Protein AF-A0A813I3Q4-F1 (afdb_monomer_lite)

InterPro domains:
  IPR005821 Ion transport domain [PF00520] (4-133)

Sequence (162 aa):
LRAGRLLRILRTARMARLVRLMPELMILVKGMFVACRSVFFTLVLLGIIIYIFAIAFMEISKESEMREKYFAGMGKSMFTLLVYGILPDQEMFISDLAGDSWMLTVLVLVFILLGSLTVMNMLLGVLVEAVKTVSVVEREQLDVNFAKKTLLDLIQNHNLDA

Organism: Polarella glacialis (NCBI:txid89957)

Foldseek 3Di:
DVVVVVVVVVVVVVVVVVCVVDVVSVVVVVVLVVLVVVLVVVVVVVLVVLQVVLVVCCVVCVPPPVCVVQNVDRVSSSVCCVCVVVPVVCNVVLVVVVVPDPVVSVVVSVVCSCVVSVVVVVVVVVVVVVVVVVVVVVVVVVVVVVVVVVVVVVVVVVVVVD

Structure (mmCIF, N/CA/C/O backbone):
data_AF-A0A813I3Q4-F1
#
_entry.id   AF-A0A813I3Q4-F1
#
loop_
_atom_site.group_PDB
_atom_site.id
_atom_site.type_symbol
_atom_site.label_atom_id
_atom_site.label_alt_id
_atom_site.label_comp_id
_atom_site.label_asym_id
_atom_site.label_entity_id
_atom_site.label_seq_id
_atom_site.pdbx_PDB_ins_code
_atom_site.Cartn_x
_atom_site.Cartn_y
_atom_site.Cartn_z
_atom_site.occupancy
_atom_site.B_iso_or_equiv
_atom_site.auth_seq_id
_atom_site.auth_comp_id
_atom_site.auth_asym_id
_atom_site.auth_atom_id
_atom_site.pdbx_PDB_model_num
ATOM 1 N N . LEU A 1 1 ? 28.043 -25.562 7.478 1.00 60.38 1 LEU A N 1
ATOM 2 C CA . LEU A 1 1 ? 26.977 -24.795 6.773 1.00 60.38 1 LEU A CA 1
ATOM 3 C C . LEU A 1 1 ? 25.529 -25.221 7.103 1.00 60.38 1 LEU A C 1
ATOM 5 O O . LEU A 1 1 ? 24.659 -24.361 7.077 1.00 60.38 1 LEU A O 1
ATOM 9 N N . ARG A 1 2 ? 25.226 -26.480 7.479 1.00 57.06 2 ARG A N 1
ATOM 10 C CA . ARG A 1 2 ? 23.847 -26.915 7.833 1.00 57.06 2 ARG A CA 1
ATOM 11 C C . ARG A 1 2 ? 23.374 -26.501 9.245 1.00 57.06 2 ARG A C 1
ATOM 13 O O . ARG A 1 2 ? 22.215 -26.135 9.414 1.00 57.06 2 ARG A O 1
ATOM 20 N N . ALA A 1 3 ? 24.276 -26.452 10.230 1.00 60.34 3 ALA A N 1
ATOM 21 C CA . ALA A 1 3 ? 23.953 -26.076 11.617 1.00 60.34 3 ALA A CA 1
ATOM 22 C C . ALA A 1 3 ? 23.506 -24.605 11.791 1.00 60.34 3 ALA A C 1
ATOM 24 O O . ALA A 1 3 ? 22.637 -24.314 12.608 1.00 60.34 3 ALA A O 1
ATOM 25 N N . GLY A 1 4 ? 24.024 -23.678 10.972 1.00 68.06 4 GLY A N 1
ATOM 26 C CA . GLY A 1 4 ? 23.641 -22.259 11.022 1.00 68.06 4 GLY A CA 1
ATOM 27 C C . GLY A 1 4 ? 22.197 -21.982 10.574 1.00 68.06 4 GLY A C 1
ATOM 28 O O . GLY A 1 4 ? 21.540 -21.103 11.131 1.00 68.06 4 GLY A O 1
ATOM 29 N N . ARG A 1 5 ? 21.657 -22.766 9.622 1.00 68.19 5 ARG A N 1
ATOM 30 C CA . ARG A 1 5 ? 20.227 -22.705 9.246 1.00 68.19 5 ARG A CA 1
ATOM 31 C C . ARG A 1 5 ? 19.333 -23.224 10.366 1.00 68.19 5 ARG A C 1
ATOM 33 O O . ARG A 1 5 ? 18.326 -22.593 10.667 1.00 68.19 5 ARG A O 1
ATOM 40 N N . LEU A 1 6 ? 19.721 -24.328 11.006 1.00 67.25 6 LEU A N 1
ATOM 41 C CA . LEU A 1 6 ? 18.965 -24.916 12.114 1.00 67.25 6 LEU A CA 1
ATOM 42 C C . LEU A 1 6 ? 18.906 -23.975 13.324 1.00 67.25 6 LEU A C 1
ATOM 44 O O . LEU A 1 6 ? 17.835 -23.801 13.892 1.00 67.25 6 LEU A O 1
ATOM 48 N N . LEU A 1 7 ? 20.003 -23.287 13.659 1.00 69.69 7 LEU A N 1
ATOM 49 C CA . LEU A 1 7 ? 20.022 -22.265 14.715 1.00 69.69 7 LEU A CA 1
ATOM 50 C C . LEU A 1 7 ? 19.131 -21.054 14.395 1.00 69.69 7 LEU A C 1
ATOM 52 O O . LEU A 1 7 ? 18.436 -20.566 15.287 1.00 69.69 7 LEU A O 1
ATOM 56 N N . ARG A 1 8 ? 19.094 -20.592 13.133 1.00 69.88 8 ARG A N 1
ATOM 57 C CA . ARG A 1 8 ? 18.150 -19.545 12.697 1.00 69.88 8 ARG A CA 1
ATOM 58 C C . ARG A 1 8 ? 16.701 -19.998 12.882 1.00 69.88 8 ARG A C 1
ATOM 60 O O . ARG A 1 8 ? 15.938 -19.282 13.516 1.00 69.88 8 ARG A O 1
ATOM 67 N N . ILE A 1 9 ? 16.352 -21.203 12.423 1.00 72.12 9 ILE A N 1
ATOM 68 C CA . ILE A 1 9 ? 15.000 -21.774 12.564 1.00 72.12 9 ILE A CA 1
ATOM 69 C C . ILE A 1 9 ? 14.620 -21.938 14.040 1.00 72.12 9 ILE A C 1
ATOM 71 O O . ILE A 1 9 ? 13.513 -21.578 14.433 1.00 72.12 9 ILE A O 1
ATOM 75 N N . LEU A 1 10 ? 15.542 -22.417 14.880 1.00 70.19 10 LEU A N 1
ATOM 76 C CA . LEU A 1 10 ? 15.317 -22.570 16.318 1.00 70.19 10 LEU A CA 1
ATOM 77 C C . LEU A 1 10 ? 15.069 -21.215 17.003 1.00 70.19 10 LEU A C 1
ATOM 79 O O . LEU A 1 10 ? 14.236 -21.131 17.904 1.00 70.19 10 LEU A O 1
ATOM 83 N N . ARG A 1 11 ? 15.752 -20.146 16.565 1.00 70.75 11 ARG A N 1
ATOM 84 C CA . ARG A 1 11 ? 15.559 -18.775 17.067 1.00 70.75 11 ARG A CA 1
ATOM 85 C C . ARG A 1 11 ? 14.198 -18.212 16.657 1.00 70.75 11 ARG A C 1
ATOM 87 O O . ARG A 1 11 ? 13.488 -17.697 17.518 1.00 70.75 11 ARG A O 1
ATOM 94 N N . THR A 1 12 ? 13.797 -18.374 15.396 1.00 75.00 12 THR A N 1
ATOM 95 C CA . THR A 1 12 ? 12.465 -17.972 14.910 1.00 75.00 12 THR A CA 1
ATOM 96 C C . THR A 1 12 ? 11.358 -18.762 15.612 1.00 75.00 12 THR A C 1
ATOM 98 O O . THR A 1 12 ? 10.363 -18.190 16.046 1.00 75.00 12 THR A O 1
ATOM 101 N N . ALA A 1 13 ? 11.559 -20.065 15.828 1.00 69.38 13 ALA A N 1
ATOM 102 C CA . ALA A 1 13 ? 10.633 -20.920 16.566 1.00 69.38 13 ALA A CA 1
ATOM 103 C C . ALA A 1 13 ? 10.555 -20.568 18.062 1.00 69.38 13 ALA A C 1
ATOM 105 O O . ALA A 1 13 ? 9.494 -20.706 18.669 1.00 69.38 13 ALA A O 1
ATOM 106 N N . ARG A 1 14 ? 11.656 -20.108 18.674 1.00 74.50 14 ARG A N 1
ATOM 107 C CA . ARG A 1 14 ? 11.670 -19.629 20.065 1.00 74.50 14 ARG A CA 1
ATOM 108 C C . ARG A 1 14 ? 10.920 -18.302 20.200 1.00 74.50 14 ARG A C 1
ATOM 110 O O . ARG A 1 14 ? 10.113 -18.178 21.113 1.00 74.50 14 ARG A O 1
ATOM 117 N N . MET A 1 15 ? 11.116 -17.368 19.269 1.00 72.75 15 MET A N 1
ATOM 118 C CA . MET A 1 15 ? 10.336 -16.124 19.206 1.00 72.75 15 MET A CA 1
ATOM 119 C C . MET A 1 15 ? 8.841 -16.407 19.014 1.00 72.75 15 MET A C 1
ATOM 121 O O . MET A 1 15 ? 8.018 -15.886 19.758 1.00 72.75 15 MET A O 1
ATOM 125 N N . ALA A 1 16 ? 8.487 -17.328 18.113 1.00 66.62 16 ALA A N 1
ATOM 126 C CA . ALA A 1 16 ? 7.102 -17.759 17.922 1.00 66.62 16 ALA A CA 1
ATOM 127 C C . ALA A 1 16 ? 6.498 -18.438 19.167 1.00 66.62 16 ALA A C 1
ATOM 129 O O . ALA A 1 16 ? 5.296 -18.330 19.401 1.00 66.62 16 ALA A O 1
ATOM 130 N N . ARG A 1 17 ? 7.305 -19.137 19.979 1.00 69.06 17 ARG A N 1
ATOM 131 C CA . ARG A 1 17 ? 6.863 -19.674 21.276 1.00 69.06 17 ARG A CA 1
ATOM 132 C C . ARG A 1 17 ? 6.676 -18.580 22.326 1.00 69.06 17 ARG A C 1
ATOM 134 O O . ARG A 1 17 ? 5.685 -18.643 23.041 1.00 69.06 17 ARG A O 1
ATOM 141 N N . LEU A 1 18 ? 7.558 -17.579 22.390 1.00 67.88 18 LEU A N 1
ATOM 142 C CA . LEU A 1 18 ? 7.407 -16.431 23.297 1.00 67.88 18 LEU A CA 1
ATOM 143 C C . LEU A 1 18 ? 6.090 -15.680 23.047 1.00 67.88 18 LEU A C 1
ATOM 145 O O . LEU A 1 18 ? 5.378 -15.369 23.994 1.00 67.88 18 LEU A O 1
ATOM 149 N N . VAL A 1 19 ? 5.720 -15.493 21.776 1.00 66.81 19 VAL A N 1
ATOM 150 C CA . VAL A 1 19 ? 4.430 -14.902 21.373 1.00 66.81 19 VAL A CA 1
ATOM 151 C C . VAL A 1 19 ? 3.229 -15.702 21.901 1.00 66.81 19 VAL A C 1
ATOM 153 O O . VAL A 1 19 ? 2.192 -15.119 22.186 1.00 66.81 19 VAL A O 1
ATOM 156 N N . ARG A 1 20 ? 3.353 -17.028 22.072 1.00 64.56 20 ARG A N 1
ATOM 157 C CA . ARG A 1 20 ? 2.280 -17.884 22.620 1.00 64.56 20 ARG A CA 1
ATOM 158 C C . ARG A 1 20 ? 2.192 -17.864 24.146 1.00 64.56 20 ARG A C 1
ATOM 160 O O . ARG A 1 20 ? 1.136 -18.182 24.676 1.00 64.56 20 ARG A O 1
ATOM 167 N N . LEU A 1 21 ? 3.280 -17.533 24.844 1.00 68.88 21 LEU A N 1
ATOM 168 C CA . LEU A 1 21 ? 3.289 -17.399 26.307 1.00 68.88 21 LEU A CA 1
ATOM 169 C C . LEU A 1 21 ? 2.586 -16.116 26.777 1.00 68.88 21 LEU A C 1
ATOM 171 O O . LEU A 1 21 ? 2.193 -16.038 27.935 1.00 68.88 21 LEU A O 1
ATOM 175 N N . MET A 1 22 ? 2.393 -15.143 25.881 1.00 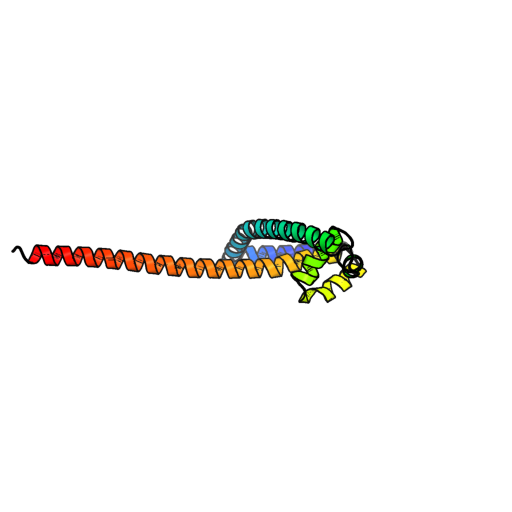72.25 22 MET A N 1
ATOM 176 C CA . MET A 1 22 ? 1.655 -13.911 26.151 1.00 72.25 22 MET A CA 1
ATOM 177 C C . MET A 1 22 ? 0.286 -13.958 25.453 1.00 72.25 22 MET A C 1
ATOM 179 O O . MET A 1 22 ? 0.217 -13.759 24.237 1.00 72.25 22 MET A O 1
ATOM 183 N N . PRO A 1 23 ? -0.818 -14.206 26.180 1.00 69.88 23 PRO A N 1
ATOM 184 C CA . PRO A 1 23 ? -2.152 -14.280 25.579 1.00 69.88 23 PRO A CA 1
ATOM 185 C C . PRO A 1 23 ? -2.548 -12.987 24.845 1.00 69.88 23 PRO A C 1
ATOM 187 O O . PRO A 1 23 ? -3.219 -13.059 23.818 1.00 69.88 23 PRO A O 1
ATOM 190 N N . GLU A 1 24 ? -2.058 -11.827 25.289 1.00 69.19 24 GLU A N 1
ATOM 191 C CA . GLU A 1 24 ? -2.265 -10.525 24.634 1.00 69.19 24 GLU A CA 1
ATOM 192 C C . GLU A 1 24 ? -1.699 -10.480 23.207 1.00 69.19 24 GLU A C 1
ATOM 194 O O . GLU A 1 24 ? -2.397 -10.090 22.269 1.00 69.19 24 GLU A O 1
ATOM 199 N N . LEU A 1 25 ? -0.468 -10.967 23.002 1.00 66.06 25 LEU A N 1
ATOM 200 C CA . LEU A 1 25 ? 0.131 -11.040 21.665 1.00 66.06 25 LEU A CA 1
ATOM 201 C C . LEU A 1 25 ? -0.628 -12.018 20.767 1.00 66.06 25 LEU A C 1
ATOM 203 O O . LEU A 1 25 ? -0.741 -11.803 19.563 1.00 66.06 25 LEU A O 1
ATOM 207 N N . MET A 1 26 ? -1.180 -13.086 21.339 1.00 66.94 26 MET A N 1
ATOM 208 C CA . MET A 1 26 ? -1.954 -14.072 20.592 1.00 66.94 26 MET A CA 1
ATOM 209 C C . MET A 1 26 ? -3.316 -13.523 20.136 1.00 66.94 26 MET A C 1
ATOM 211 O O . MET A 1 26 ? -3.758 -13.858 19.035 1.00 66.94 26 MET A O 1
ATOM 215 N N . ILE A 1 27 ? -3.957 -12.657 20.931 1.00 74.31 27 ILE A N 1
ATOM 216 C CA . ILE A 1 27 ? -5.160 -11.903 20.531 1.00 74.31 27 ILE A CA 1
ATOM 217 C C . ILE A 1 27 ? -4.819 -10.963 19.373 1.00 74.31 27 ILE A C 1
ATOM 219 O O . ILE A 1 27 ? -5.516 -10.959 18.359 1.00 74.31 27 ILE A O 1
ATOM 223 N N . LEU A 1 28 ? -3.702 -10.243 19.482 1.00 68.38 28 LEU A N 1
ATOM 224 C CA . LEU A 1 28 ? -3.246 -9.293 18.470 1.00 68.38 28 LEU A CA 1
ATOM 225 C C . LEU A 1 28 ? -2.910 -9.996 17.145 1.00 68.38 28 LEU A C 1
ATOM 227 O O . LEU A 1 28 ? -3.386 -9.590 16.090 1.00 68.38 28 LEU A O 1
ATOM 231 N N . VAL A 1 29 ? -2.194 -11.125 17.190 1.00 70.56 29 VAL A N 1
ATOM 232 C CA . VAL A 1 29 ? -1.883 -11.948 16.006 1.00 70.56 29 VAL A CA 1
ATOM 233 C C . VAL A 1 29 ? -3.145 -12.542 15.375 1.00 70.56 29 VAL A C 1
ATOM 235 O O . VAL A 1 29 ? -3.257 -12.565 14.150 1.00 70.56 29 VAL A O 1
ATOM 238 N N . LYS A 1 30 ? -4.119 -13.003 16.172 1.00 71.38 30 LYS A N 1
ATOM 239 C CA . LYS A 1 30 ? -5.418 -13.455 15.642 1.00 71.38 30 LYS A CA 1
ATOM 240 C C . LYS A 1 30 ? -6.176 -12.308 14.969 1.00 71.38 30 LYS A C 1
ATOM 242 O O . LYS A 1 30 ? -6.709 -12.511 13.880 1.00 71.38 30 LYS A O 1
ATOM 247 N N . GLY A 1 31 ? -6.163 -11.113 15.563 1.00 69.12 31 GLY A N 1
ATOM 248 C CA . GLY A 1 31 ? -6.713 -9.895 14.963 1.00 69.12 31 GLY A CA 1
ATOM 249 C C . GLY A 1 31 ? -6.036 -9.545 13.636 1.00 69.12 31 GLY A C 1
ATOM 250 O O . GLY A 1 31 ? -6.717 -9.321 12.637 1.00 69.12 31 GLY A O 1
ATOM 251 N N . MET A 1 32 ? -4.702 -9.617 13.577 1.00 70.81 32 MET A N 1
ATOM 252 C CA . MET A 1 32 ? -3.935 -9.420 12.342 1.00 70.81 32 MET A CA 1
ATOM 253 C C . MET A 1 32 ? -4.2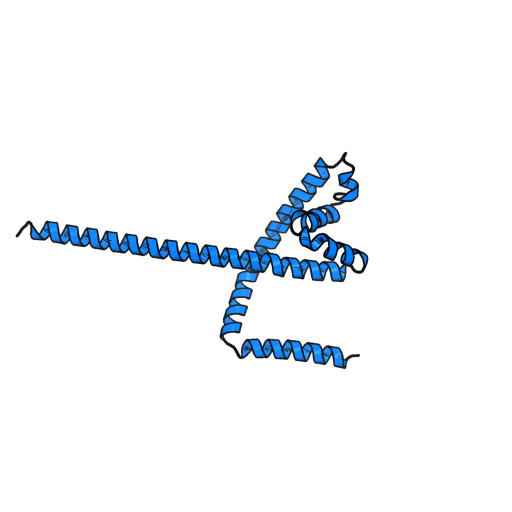85 -10.450 11.269 1.00 70.81 32 MET A C 1
ATOM 255 O O . MET A 1 32 ? -4.397 -10.092 10.102 1.00 70.81 32 MET A O 1
ATOM 259 N N . PHE A 1 33 ? -4.496 -11.718 11.635 1.00 70.81 33 PHE A N 1
ATOM 260 C CA . PHE A 1 33 ? -4.913 -12.753 10.684 1.00 70.81 33 PHE A CA 1
ATOM 261 C C . PHE A 1 33 ? -6.271 -12.445 10.048 1.00 70.81 33 PHE A C 1
ATOM 263 O O . PHE A 1 33 ? -6.436 -12.621 8.841 1.00 70.81 33 PHE A O 1
ATOM 270 N N . VAL A 1 34 ? -7.227 -11.945 10.835 1.00 72.19 34 VAL A N 1
ATOM 271 C CA . VAL A 1 34 ? -8.534 -11.505 10.327 1.00 72.19 34 VAL A CA 1
ATOM 272 C C . VAL A 1 34 ? -8.377 -10.275 9.427 1.00 72.19 34 VAL A C 1
ATOM 274 O O . VAL A 1 34 ? -8.936 -10.246 8.329 1.00 72.19 34 VAL A O 1
ATOM 277 N N . ALA A 1 35 ? -7.554 -9.303 9.827 1.00 70.50 35 ALA A N 1
ATOM 278 C CA . ALA A 1 35 ? -7.257 -8.117 9.024 1.00 70.50 35 ALA A CA 1
ATOM 279 C C . ALA A 1 35 ? -6.550 -8.456 7.699 1.00 70.50 35 ALA A C 1
ATOM 281 O O . ALA A 1 35 ? -6.822 -7.827 6.678 1.00 70.50 35 ALA A O 1
ATOM 282 N N . CYS A 1 36 ? -5.710 -9.496 7.681 1.00 74.31 36 CYS A N 1
ATOM 283 C CA . CYS A 1 36 ? -4.978 -9.958 6.500 1.00 74.31 36 CYS A CA 1
ATOM 284 C C . CYS A 1 36 ? -5.916 -10.287 5.328 1.00 74.31 36 CYS A C 1
ATOM 286 O O . CYS A 1 36 ? -5.594 -10.007 4.175 1.00 74.31 36 CYS A O 1
ATOM 288 N N . ARG A 1 37 ? -7.120 -10.811 5.616 1.00 76.75 37 ARG A N 1
ATOM 289 C CA . ARG A 1 37 ? -8.153 -11.047 4.597 1.00 76.75 37 ARG A CA 1
ATOM 290 C C . ARG A 1 37 ? -8.598 -9.742 3.939 1.00 76.75 37 ARG A C 1
ATOM 292 O O . ARG A 1 37 ? -8.711 -9.699 2.721 1.00 76.75 37 ARG A O 1
ATOM 299 N N . SER A 1 38 ? -8.841 -8.697 4.728 1.00 77.19 38 SER A N 1
ATOM 300 C CA . SER A 1 38 ? -9.213 -7.377 4.204 1.00 77.19 38 SER A CA 1
ATOM 301 C C . SER A 1 38 ? -8.085 -6.792 3.351 1.00 77.19 38 SER A C 1
ATOM 303 O O . SER A 1 38 ? -8.302 -6.431 2.197 1.00 77.19 38 SER A O 1
ATOM 305 N N . VAL A 1 39 ? -6.852 -6.823 3.870 1.00 78.19 39 VAL A N 1
ATOM 306 C CA . VAL A 1 39 ? -5.656 -6.347 3.156 1.00 78.19 39 VAL A CA 1
ATOM 307 C C . VAL A 1 39 ? -5.473 -7.071 1.823 1.00 78.19 39 VAL A C 1
ATOM 309 O O . VAL A 1 39 ? -5.169 -6.426 0.824 1.00 78.19 39 VAL A O 1
ATOM 312 N N . PHE A 1 40 ? -5.708 -8.385 1.772 1.00 81.31 40 PHE A N 1
ATOM 313 C CA . PHE A 1 40 ? -5.630 -9.151 0.531 1.00 81.31 40 PHE A CA 1
ATOM 314 C C . PHE A 1 40 ? -6.595 -8.625 -0.540 1.00 81.31 40 PHE A C 1
ATOM 316 O O . PHE A 1 40 ? -6.173 -8.385 -1.670 1.00 81.31 40 PHE A O 1
ATOM 323 N N . PHE A 1 41 ? -7.865 -8.385 -0.198 1.00 83.69 41 PHE A N 1
ATOM 324 C CA . PHE A 1 41 ? -8.827 -7.824 -1.154 1.00 83.69 41 PHE A CA 1
ATOM 325 C C . PHE A 1 41 ? -8.448 -6.406 -1.591 1.00 83.69 41 PHE A C 1
ATOM 327 O O . PHE A 1 41 ? -8.556 -6.092 -2.776 1.00 83.69 41 PHE A O 1
ATOM 334 N N . THR A 1 42 ? -7.936 -5.578 -0.678 1.00 83.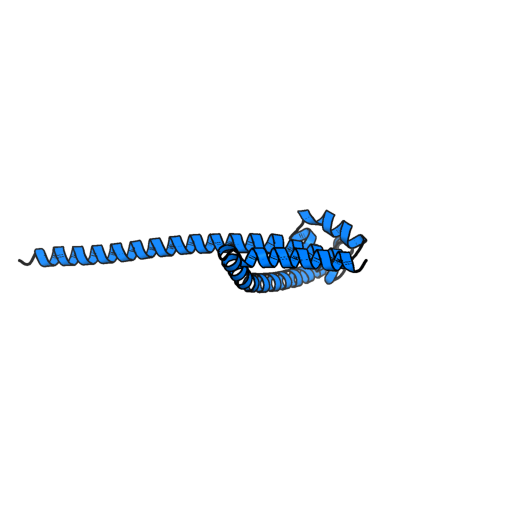81 42 THR A N 1
ATOM 335 C CA . THR A 1 42 ? -7.431 -4.240 -1.014 1.00 83.81 42 THR A CA 1
ATOM 336 C C . THR A 1 42 ? -6.246 -4.305 -1.978 1.00 83.81 42 THR A C 1
ATOM 338 O O . THR A 1 42 ? -6.207 -3.545 -2.940 1.00 83.81 42 THR A O 1
ATOM 341 N N . LEU A 1 43 ? -5.303 -5.232 -1.778 1.00 84.44 43 LEU A N 1
ATOM 342 C CA . LEU A 1 43 ? -4.170 -5.441 -2.687 1.00 84.44 43 LEU A CA 1
ATOM 343 C C . LEU A 1 43 ? -4.618 -5.913 -4.074 1.00 84.44 43 LEU A C 1
ATOM 345 O O . LEU A 1 43 ? -4.086 -5.447 -5.078 1.00 84.44 43 LEU A O 1
ATOM 349 N N . VAL A 1 44 ? -5.604 -6.811 -4.142 1.00 88.12 44 VAL A N 1
ATOM 350 C CA . VAL A 1 44 ? -6.184 -7.260 -5.417 1.00 88.12 44 VAL A CA 1
ATOM 351 C C . VAL A 1 44 ? -6.831 -6.087 -6.149 1.00 88.12 44 VAL A C 1
ATOM 353 O O . VAL A 1 44 ? -6.560 -5.880 -7.331 1.00 88.12 44 VAL A O 1
ATOM 356 N N . LEU A 1 45 ? -7.636 -5.285 -5.448 1.00 87.94 45 LEU A N 1
ATOM 357 C CA . LEU A 1 45 ? -8.258 -4.092 -6.015 1.00 87.94 45 LEU A CA 1
ATOM 358 C C . LEU A 1 45 ? -7.206 -3.088 -6.504 1.00 87.94 45 LEU A C 1
ATOM 360 O O . LEU A 1 45 ? -7.317 -2.576 -7.617 1.00 87.94 45 LEU A O 1
ATOM 364 N N . LEU A 1 46 ? -6.156 -2.858 -5.711 1.00 88.88 46 LEU A N 1
ATOM 365 C CA . LEU A 1 46 ? -5.036 -2.001 -6.088 1.00 88.88 46 LEU A CA 1
ATOM 366 C C . LEU A 1 46 ? -4.351 -2.503 -7.367 1.00 88.88 46 LEU A C 1
ATOM 368 O O . LEU A 1 46 ? -4.084 -1.713 -8.268 1.00 88.88 46 LEU A O 1
ATOM 372 N N . GLY A 1 47 ? -4.123 -3.813 -7.488 1.00 90.75 47 GLY A N 1
ATOM 373 C CA . GLY A 1 47 ? -3.557 -4.425 -8.691 1.00 90.75 47 GLY A CA 1
ATOM 374 C C . GLY A 1 47 ? -4.423 -4.220 -9.938 1.00 90.75 47 GLY A C 1
ATOM 375 O O . GLY A 1 47 ? -3.889 -3.915 -11.003 1.00 90.75 47 GLY A O 1
ATOM 376 N N . ILE A 1 48 ? -5.750 -4.321 -9.805 1.00 93.31 48 ILE A N 1
ATOM 377 C CA . ILE A 1 48 ? -6.699 -4.052 -10.900 1.00 93.31 48 ILE A CA 1
ATOM 378 C C . ILE A 1 48 ? -6.615 -2.587 -11.339 1.00 93.31 48 ILE A C 1
ATOM 380 O O . ILE A 1 48 ? -6.546 -2.306 -12.534 1.00 93.31 48 ILE A O 1
ATOM 384 N N . ILE A 1 49 ? -6.572 -1.652 -10.387 1.00 92.62 49 ILE A N 1
ATOM 385 C CA . ILE A 1 49 ? -6.428 -0.220 -10.679 1.00 92.62 49 ILE A CA 1
ATOM 386 C C . ILE A 1 49 ? -5.114 0.030 -11.426 1.00 92.62 49 ILE A C 1
ATOM 388 O O . ILE A 1 49 ? -5.130 0.612 -12.510 1.00 92.62 49 ILE A O 1
ATOM 392 N N . ILE A 1 50 ? -3.988 -0.473 -10.909 1.00 93.62 50 ILE A N 1
ATOM 393 C CA . ILE A 1 50 ? -2.675 -0.339 -11.559 1.00 93.62 50 ILE A CA 1
ATOM 394 C C . ILE A 1 50 ? -2.708 -0.907 -12.980 1.00 93.62 50 ILE A C 1
ATOM 396 O O . ILE A 1 50 ? -2.157 -0.294 -13.886 1.00 93.62 50 ILE A O 1
ATOM 400 N N . TYR A 1 51 ? -3.362 -2.049 -13.197 1.00 93.88 51 TYR A N 1
ATOM 401 C CA . TYR A 1 51 ? -3.483 -2.662 -14.517 1.00 93.88 51 TYR A CA 1
ATOM 402 C C . TYR A 1 51 ? -4.246 -1.775 -15.513 1.00 93.88 51 TYR A C 1
ATOM 404 O O . TYR A 1 51 ? -3.765 -1.540 -16.623 1.00 93.88 51 TYR A O 1
ATOM 412 N N . ILE A 1 52 ? -5.404 -1.240 -15.111 1.00 94.62 52 ILE A N 1
ATOM 413 C CA . ILE A 1 52 ? -6.222 -0.357 -15.958 1.00 94.62 52 ILE A CA 1
ATOM 414 C C . ILE A 1 52 ? -5.435 0.906 -16.320 1.00 94.62 52 ILE A C 1
ATOM 416 O O . ILE A 1 52 ? -5.350 1.274 -17.493 1.00 94.62 52 ILE A O 1
ATOM 420 N N . PHE A 1 53 ? -4.804 1.541 -15.329 1.00 92.44 53 PHE A N 1
ATOM 421 C CA . PHE A 1 53 ? -3.988 2.728 -15.565 1.00 92.44 53 PHE A CA 1
ATOM 422 C C . PHE A 1 53 ? -2.740 2.411 -16.393 1.00 92.44 53 PHE A C 1
ATOM 424 O O . PHE A 1 53 ? -2.399 3.195 -17.270 1.00 92.44 53 PHE A O 1
ATOM 431 N N . ALA A 1 54 ? -2.093 1.259 -16.203 1.00 93.00 54 ALA A N 1
ATOM 432 C CA . ALA A 1 54 ? -0.946 0.854 -17.013 1.00 93.00 54 ALA A CA 1
ATOM 433 C C . ALA A 1 54 ? -1.307 0.795 -18.501 1.00 93.00 54 ALA A C 1
ATOM 435 O O . ALA A 1 54 ? -0.547 1.293 -19.329 1.00 93.00 54 ALA A O 1
ATOM 436 N N . ILE A 1 55 ? -2.475 0.244 -18.848 1.00 92.75 55 ILE A N 1
ATOM 437 C CA . ILE A 1 55 ? -2.963 0.226 -20.234 1.00 92.75 55 ILE A CA 1
ATOM 438 C C . ILE A 1 55 ? -3.225 1.646 -20.737 1.00 92.75 55 ILE A C 1
ATOM 440 O O . ILE A 1 55 ? -2.750 1.996 -21.815 1.00 92.75 55 ILE A O 1
ATOM 444 N N . ALA A 1 56 ? -3.921 2.474 -19.955 1.00 92.44 56 ALA A N 1
ATOM 445 C CA . ALA A 1 56 ? -4.209 3.854 -20.338 1.00 92.44 56 ALA A CA 1
ATOM 446 C C . ALA A 1 56 ? -2.925 4.665 -20.589 1.00 92.44 56 ALA A C 1
ATOM 448 O O . ALA A 1 56 ? -2.802 5.324 -21.619 1.00 92.44 56 ALA A O 1
ATOM 449 N N . PHE A 1 57 ? -1.933 4.564 -19.699 1.00 89.94 57 PHE A N 1
ATOM 450 C CA . PHE A 1 57 ? -0.643 5.238 -19.854 1.00 89.94 57 PHE A CA 1
ATOM 451 C C . PHE A 1 57 ? 0.157 4.702 -21.044 1.00 89.94 57 PHE A C 1
ATOM 453 O O . PHE A 1 57 ? 0.747 5.500 -21.772 1.00 89.94 57 PHE A O 1
ATOM 460 N N . MET A 1 58 ? 0.158 3.387 -21.291 1.00 89.81 58 MET A N 1
ATOM 461 C CA . MET A 1 58 ? 0.799 2.816 -22.483 1.00 89.81 58 MET A CA 1
ATOM 462 C C . MET A 1 58 ? 0.163 3.324 -23.781 1.00 89.81 58 MET A C 1
ATOM 464 O O . MET A 1 58 ? 0.883 3.563 -24.753 1.00 89.81 58 MET A O 1
ATOM 468 N N . GLU A 1 59 ? -1.163 3.473 -23.802 1.00 89.38 59 GLU A N 1
ATOM 469 C CA . GLU A 1 59 ? -1.922 3.912 -24.974 1.00 89.38 59 GLU A CA 1
ATOM 470 C C . GLU A 1 59 ? -1.714 5.402 -25.254 1.00 89.38 59 GLU A C 1
ATOM 472 O O . GLU A 1 59 ? -1.366 5.772 -26.372 1.00 89.38 59 GLU A O 1
ATOM 477 N N . ILE A 1 60 ? -1.839 6.247 -24.228 1.00 88.94 60 ILE A N 1
ATOM 478 C CA . ILE A 1 60 ? -1.682 7.703 -24.346 1.00 88.94 60 ILE A CA 1
ATOM 479 C C . ILE A 1 60 ? -0.228 8.082 -24.647 1.00 88.94 60 ILE A C 1
ATOM 481 O O . ILE A 1 60 ? 0.028 8.996 -25.425 1.00 88.94 60 ILE A O 1
ATOM 485 N N . SER A 1 61 ? 0.745 7.361 -24.085 1.00 86.38 61 SER A N 1
ATOM 486 C CA . SER A 1 61 ? 2.166 7.681 -24.276 1.00 86.38 61 SER A CA 1
ATOM 487 C C . SER A 1 61 ? 2.743 7.143 -25.592 1.00 86.38 61 SER A C 1
ATOM 489 O O . SER A 1 61 ? 3.953 7.221 -25.777 1.00 86.38 61 SER A O 1
ATOM 491 N N . LYS A 1 62 ? 1.928 6.586 -26.506 1.00 82.44 62 LYS A N 1
ATOM 492 C CA . LYS A 1 62 ? 2.371 5.938 -27.761 1.00 82.44 62 LYS A CA 1
ATOM 493 C C . LYS A 1 62 ? 3.408 6.730 -28.560 1.00 82.44 62 LYS A C 1
ATOM 495 O O . LYS A 1 62 ? 4.338 6.119 -29.074 1.00 82.44 62 LYS A O 1
ATOM 500 N N . GLU A 1 63 ? 3.260 8.047 -28.622 1.00 80.94 63 GLU A N 1
ATOM 501 C CA . GLU A 1 63 ? 4.096 8.945 -29.433 1.00 80.94 63 GLU A CA 1
ATOM 502 C C . GLU A 1 63 ? 5.128 9.734 -28.606 1.00 80.94 63 GLU A C 1
ATOM 504 O O . GLU A 1 63 ? 5.852 10.568 -29.140 1.00 80.94 63 GLU A O 1
ATOM 509 N N . SER A 1 64 ? 5.211 9.486 -27.296 1.00 84.25 64 SER A N 1
ATOM 510 C CA . SER A 1 64 ? 6.111 10.198 -26.384 1.00 84.25 64 SER A CA 1
ATOM 511 C C . SER A 1 64 ? 7.353 9.369 -26.054 1.00 84.25 64 SER A C 1
ATOM 513 O O . SER A 1 64 ? 7.256 8.168 -25.804 1.00 84.25 64 SER A O 1
ATOM 515 N N . GLU A 1 65 ? 8.511 10.021 -25.915 1.00 82.69 65 GLU A N 1
ATOM 516 C CA . GLU A 1 65 ? 9.758 9.401 -25.424 1.00 82.69 65 GLU A CA 1
ATOM 517 C C . GLU A 1 65 ? 9.590 8.729 -24.043 1.00 82.69 65 GLU A C 1
ATOM 519 O O . GLU A 1 65 ? 10.285 7.768 -23.698 1.00 82.69 65 GLU A O 1
ATOM 524 N N . MET A 1 66 ? 8.605 9.174 -23.255 1.00 79.19 66 MET A N 1
ATOM 525 C CA . MET A 1 66 ? 8.284 8.600 -21.944 1.00 79.19 66 MET A CA 1
ATOM 526 C C . MET A 1 66 ? 7.824 7.142 -22.031 1.00 79.19 66 MET A C 1
ATOM 528 O O . MET A 1 66 ? 8.007 6.381 -21.075 1.00 79.19 66 MET A O 1
ATOM 532 N N . ARG A 1 67 ? 7.263 6.716 -23.170 1.00 81.19 67 ARG A N 1
ATOM 533 C CA . ARG A 1 67 ? 6.844 5.327 -23.366 1.00 81.19 67 ARG A CA 1
ATOM 534 C C . ARG A 1 67 ? 8.017 4.374 -23.361 1.00 81.19 67 ARG A C 1
ATOM 536 O O . ARG A 1 67 ? 7.936 3.345 -22.706 1.00 81.19 67 ARG A O 1
ATOM 543 N N . GLU A 1 68 ? 9.114 4.703 -24.021 1.00 80.38 68 GLU A N 1
ATOM 544 C CA . GLU A 1 68 ? 10.261 3.795 -24.085 1.00 80.38 68 GLU A CA 1
ATOM 545 C C . GLU A 1 68 ? 10.959 3.679 -22.718 1.00 80.38 68 GLU A C 1
ATOM 547 O O . GLU A 1 68 ? 11.362 2.596 -22.273 1.00 80.38 68 GLU A O 1
ATOM 552 N N . LYS A 1 69 ? 10.996 4.790 -21.974 1.00 82.81 69 LYS A N 1
ATOM 553 C CA . LYS A 1 69 ? 11.616 4.838 -20.649 1.00 82.81 69 LYS A CA 1
ATOM 554 C C . LYS A 1 69 ? 10.788 4.125 -19.575 1.00 82.81 69 LYS A C 1
ATOM 556 O O . LYS A 1 69 ? 11.330 3.276 -18.865 1.00 82.81 69 LYS A O 1
ATOM 561 N N . TYR A 1 70 ? 9.491 4.413 -19.488 1.00 84.62 70 TYR A N 1
ATOM 562 C CA . TYR A 1 70 ? 8.637 4.013 -18.361 1.00 84.62 70 TYR A CA 1
ATOM 563 C C . TYR A 1 70 ? 7.536 3.013 -18.736 1.00 84.62 70 TYR A C 1
ATOM 565 O O . TYR A 1 70 ? 7.228 2.114 -17.956 1.00 84.62 70 TYR A O 1
ATOM 573 N N . PHE A 1 71 ? 6.987 3.107 -19.949 1.00 88.88 71 PHE A N 1
ATOM 574 C CA . PHE A 1 71 ? 5.790 2.361 -20.357 1.00 88.88 71 PHE A CA 1
ATOM 575 C C . PHE A 1 71 ? 6.029 1.398 -21.533 1.00 88.88 71 PHE A C 1
ATOM 577 O O . PHE A 1 71 ? 5.144 1.160 -22.352 1.00 88.88 71 PHE A O 1
ATOM 584 N N . ALA A 1 72 ? 7.237 0.830 -21.633 1.00 84.44 72 ALA A N 1
ATOM 585 C CA . ALA A 1 72 ? 7.651 0.039 -22.800 1.00 84.44 72 ALA A CA 1
ATOM 586 C C . ALA A 1 72 ? 6.902 -1.300 -22.931 1.00 84.44 72 ALA A C 1
ATOM 588 O O . ALA A 1 72 ? 6.854 -1.899 -24.002 1.00 84.44 72 ALA A O 1
ATOM 589 N N . GLY A 1 73 ? 6.314 -1.780 -21.836 1.00 87.19 73 GLY A N 1
ATOM 590 C CA . GLY A 1 73 ? 5.515 -2.997 -21.804 1.00 87.19 73 GLY A CA 1
ATOM 591 C C . GLY A 1 73 ? 4.670 -3.070 -20.542 1.00 87.19 73 GLY A C 1
ATOM 592 O O . GLY A 1 73 ? 4.861 -2.288 -19.610 1.00 87.19 73 GLY A O 1
ATOM 593 N N . MET A 1 74 ? 3.744 -4.026 -20.494 1.00 87.81 74 MET A N 1
ATOM 594 C CA . MET A 1 74 ? 2.754 -4.122 -19.418 1.00 87.81 74 MET A CA 1
ATOM 595 C C . MET A 1 74 ? 3.396 -4.291 -18.036 1.00 87.81 74 MET A C 1
ATOM 597 O O . MET A 1 74 ? 3.098 -3.521 -17.130 1.00 87.81 74 MET A O 1
ATOM 601 N N . GLY A 1 75 ? 4.345 -5.221 -17.889 1.00 86.38 75 GLY A N 1
ATOM 602 C CA . GLY A 1 75 ? 5.045 -5.433 -16.617 1.00 86.38 75 GLY A CA 1
ATOM 603 C C . GLY A 1 75 ? 5.852 -4.214 -16.163 1.00 86.38 75 GLY A C 1
ATOM 604 O O . GLY A 1 75 ? 5.782 -3.837 -14.997 1.00 86.38 75 GLY A O 1
ATOM 605 N N . LYS A 1 76 ? 6.555 -3.549 -17.093 1.00 87.94 76 LYS A N 1
ATOM 606 C CA . LYS A 1 76 ? 7.337 -2.337 -16.797 1.00 87.94 76 LYS A CA 1
ATOM 607 C C . LYS A 1 76 ? 6.428 -1.168 -16.415 1.00 87.94 76 LYS A C 1
ATOM 609 O O . LYS A 1 76 ? 6.696 -0.508 -15.427 1.00 87.94 76 LYS A O 1
ATOM 614 N N . SER A 1 77 ? 5.305 -1.000 -17.111 1.00 91.62 77 SER A N 1
ATOM 615 C CA . SER A 1 77 ? 4.296 0.026 -16.818 1.00 91.62 77 SER A CA 1
ATOM 616 C C . SER A 1 77 ? 3.658 -0.171 -15.446 1.00 91.62 77 SER A C 1
ATOM 618 O O . SER A 1 77 ? 3.554 0.774 -14.671 1.00 91.62 77 SER A O 1
ATOM 620 N N . MET A 1 78 ? 3.268 -1.407 -15.117 1.00 91.25 78 MET A N 1
ATOM 621 C CA . MET A 1 78 ? 2.722 -1.737 -13.798 1.00 91.25 78 MET A CA 1
ATOM 622 C C . MET A 1 78 ? 3.763 -1.529 -12.696 1.00 91.25 78 MET A C 1
ATOM 624 O O . MET A 1 78 ? 3.439 -0.972 -11.651 1.00 91.25 78 MET A O 1
ATOM 628 N N . PHE A 1 79 ? 5.016 -1.928 -12.935 1.00 89.94 79 PHE A N 1
ATOM 629 C CA . PHE A 1 79 ? 6.117 -1.698 -12.002 1.00 89.94 79 PHE A CA 1
ATOM 630 C C . PHE A 1 79 ? 6.396 -0.206 -11.816 1.00 89.94 79 PHE A C 1
ATOM 632 O O . PHE A 1 79 ? 6.553 0.248 -10.688 1.00 89.94 79 PHE A O 1
ATOM 639 N N . THR A 1 80 ? 6.387 0.577 -12.894 1.00 90.88 80 THR A N 1
ATOM 640 C CA . THR A 1 80 ? 6.578 2.022 -12.820 1.00 90.88 80 THR A CA 1
ATOM 641 C C . THR A 1 80 ? 5.450 2.692 -12.047 1.00 90.88 80 THR A C 1
ATOM 643 O O . THR A 1 80 ? 5.731 3.478 -11.152 1.00 90.88 80 THR A O 1
ATOM 646 N N . LEU A 1 81 ? 4.186 2.363 -12.317 1.00 91.38 81 LEU A N 1
ATOM 647 C CA . LEU A 1 81 ? 3.062 2.928 -11.564 1.00 91.38 81 LEU A CA 1
ATOM 648 C C . LEU A 1 81 ? 3.091 2.526 -10.085 1.00 91.38 81 LEU A C 1
ATOM 650 O O . LEU A 1 81 ? 2.752 3.332 -9.224 1.00 91.38 81 LEU A O 1
ATOM 654 N N . LEU A 1 82 ? 3.536 1.309 -9.777 1.00 90.31 82 LEU A N 1
ATOM 655 C CA . LEU A 1 82 ? 3.683 0.853 -8.400 1.00 90.31 82 LEU A CA 1
ATOM 656 C C . LEU A 1 82 ? 4.822 1.581 -7.671 1.00 90.31 82 LEU A C 1
ATOM 658 O O . LEU A 1 82 ? 4.626 2.082 -6.569 1.00 90.31 82 LEU A O 1
ATOM 662 N N . VAL A 1 83 ? 6.008 1.644 -8.272 1.00 89.31 83 VAL A N 1
ATOM 663 C CA . VAL A 1 83 ? 7.210 2.177 -7.620 1.00 89.31 83 VAL A CA 1
ATOM 664 C C . VAL A 1 83 ? 7.261 3.698 -7.716 1.00 89.31 83 VAL A C 1
ATOM 666 O O . VAL A 1 83 ? 7.328 4.358 -6.694 1.00 89.31 83 VAL A O 1
ATOM 669 N N . TYR A 1 84 ? 7.144 4.281 -8.907 1.00 88.81 84 TYR A N 1
ATOM 670 C CA . TYR A 1 84 ? 7.188 5.738 -9.076 1.00 88.81 84 TYR A CA 1
ATOM 671 C C . TYR A 1 84 ? 5.870 6.425 -8.696 1.00 88.81 84 TYR A C 1
ATOM 673 O O . TYR A 1 84 ? 5.884 7.599 -8.340 1.00 88.81 84 TYR A O 1
ATOM 681 N N . GLY A 1 85 ? 4.732 5.729 -8.794 1.00 87.31 85 GLY A N 1
ATOM 682 C CA . GLY A 1 85 ? 3.420 6.309 -8.491 1.00 87.31 85 GLY A CA 1
ATOM 683 C C . GLY A 1 85 ? 2.991 6.154 -7.032 1.00 87.31 85 GLY A C 1
ATOM 684 O O . GLY A 1 85 ? 2.519 7.116 -6.435 1.00 87.31 85 GLY A O 1
ATOM 685 N N . ILE A 1 86 ? 3.136 4.956 -6.454 1.00 87.44 86 ILE A N 1
ATOM 686 C CA . ILE A 1 86 ? 2.635 4.655 -5.097 1.00 87.44 86 ILE A CA 1
ATOM 687 C C . ILE A 1 86 ? 3.750 4.733 -4.049 1.00 87.44 86 ILE A C 1
ATOM 689 O O . ILE A 1 86 ? 3.498 5.163 -2.926 1.00 87.44 86 ILE A O 1
ATOM 693 N N . LEU A 1 87 ? 4.971 4.314 -4.393 1.00 88.06 87 LEU A N 1
ATOM 694 C CA . LEU A 1 87 ? 6.103 4.232 -3.462 1.00 88.06 87 LEU A CA 1
ATOM 695 C C . LEU A 1 87 ? 7.321 5.055 -3.931 1.00 88.06 87 LEU A C 1
ATOM 697 O O . LEU A 1 87 ? 8.427 4.505 -3.962 1.00 88.06 87 LEU A O 1
ATOM 701 N N . PRO A 1 88 ? 7.160 6.351 -4.276 1.00 85.75 88 PRO A N 1
ATOM 702 C CA . PRO A 1 88 ? 8.235 7.145 -4.876 1.00 85.75 88 PRO A CA 1
ATOM 703 C C . PRO A 1 88 ? 9.472 7.236 -3.973 1.00 85.75 88 PRO A C 1
ATOM 705 O O . PRO A 1 88 ? 10.594 7.195 -4.463 1.00 85.75 88 PRO A O 1
ATOM 708 N N . ASP A 1 89 ? 9.280 7.258 -2.652 1.0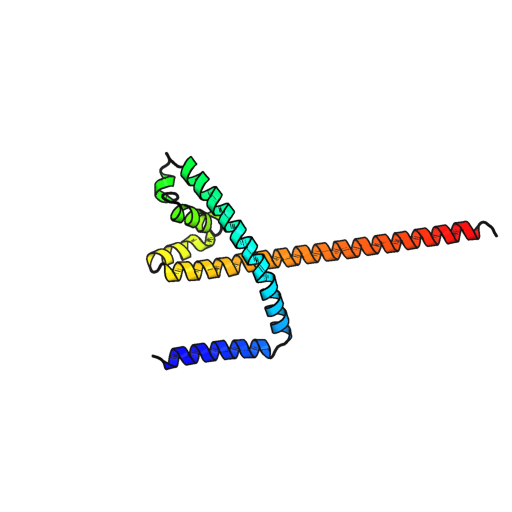0 87.00 89 ASP A N 1
ATOM 709 C CA . ASP A 1 89 ? 10.375 7.337 -1.677 1.00 87.00 89 ASP A CA 1
ATOM 710 C C . ASP A 1 89 ? 11.269 6.087 -1.659 1.00 87.00 89 ASP A C 1
ATOM 712 O O . ASP A 1 89 ? 12.422 6.147 -1.239 1.00 87.00 89 ASP A O 1
ATOM 716 N N . GLN A 1 90 ? 10.742 4.935 -2.085 1.00 86.44 90 GLN A N 1
ATOM 717 C CA . GLN A 1 90 ? 11.457 3.654 -2.077 1.00 86.44 90 GLN A CA 1
ATOM 718 C C . GLN A 1 90 ? 12.051 3.313 -3.447 1.00 86.44 90 GLN A C 1
ATOM 720 O O . GLN A 1 90 ? 12.648 2.250 -3.612 1.00 86.44 90 GLN A O 1
ATOM 725 N N . GLU A 1 91 ? 11.886 4.193 -4.435 1.00 87.81 91 GLU A N 1
ATOM 726 C CA . GLU A 1 91 ? 12.283 3.951 -5.818 1.00 87.81 91 GLU A CA 1
ATOM 727 C C . GLU A 1 91 ? 13.776 3.672 -5.956 1.00 87.81 91 GLU A C 1
ATOM 729 O O . GLU A 1 91 ? 14.131 2.644 -6.527 1.00 87.81 91 GLU A O 1
ATOM 734 N N . MET A 1 92 ? 14.627 4.514 -5.366 1.00 86.56 92 MET A N 1
ATOM 735 C CA . MET A 1 92 ? 16.085 4.358 -5.404 1.00 86.56 92 MET A CA 1
ATOM 736 C C . MET A 1 92 ? 16.526 3.012 -4.818 1.00 86.56 92 MET A C 1
ATOM 738 O O . MET A 1 92 ? 17.327 2.293 -5.403 1.00 86.56 92 MET A O 1
ATOM 742 N N . PHE A 1 93 ? 15.936 2.615 -3.689 1.00 87.12 93 PHE A N 1
ATOM 743 C CA . PHE A 1 93 ? 16.268 1.346 -3.047 1.00 87.12 93 PHE A CA 1
ATOM 744 C C . PHE A 1 93 ? 15.818 0.137 -3.876 1.00 87.12 93 PHE A C 1
ATOM 746 O O . PHE A 1 93 ? 16.529 -0.863 -3.973 1.00 87.12 93 PHE A O 1
ATOM 753 N N . ILE A 1 94 ? 14.630 0.211 -4.478 1.00 87.88 94 ILE A N 1
ATOM 754 C CA . ILE A 1 94 ? 14.072 -0.875 -5.286 1.00 87.88 94 ILE A CA 1
ATOM 755 C C . ILE A 1 94 ? 14.813 -0.996 -6.626 1.00 87.88 94 ILE A C 1
ATOM 757 O O . ILE A 1 94 ? 15.039 -2.119 -7.084 1.00 87.88 94 ILE A O 1
ATOM 761 N N . SER A 1 95 ? 15.181 0.123 -7.256 1.00 84.44 95 SER A N 1
ATOM 762 C CA . SER A 1 95 ? 15.876 0.146 -8.546 1.00 84.44 95 SER A CA 1
ATOM 763 C C . SER A 1 95 ? 17.312 -0.371 -8.433 1.00 84.44 95 SER A C 1
ATOM 765 O O . SER A 1 95 ? 17.707 -1.201 -9.255 1.00 84.44 95 SER A O 1
ATOM 767 N N . ASP A 1 96 ? 18.032 -0.012 -7.367 1.00 87.25 96 ASP A N 1
ATOM 768 C CA . ASP A 1 96 ? 19.354 -0.568 -7.053 1.00 87.25 96 ASP A CA 1
ATOM 769 C C . ASP A 1 96 ? 19.291 -2.095 -6.885 1.00 87.25 96 ASP A C 1
ATOM 771 O O . ASP A 1 96 ? 20.111 -2.837 -7.430 1.00 87.25 96 ASP A O 1
ATOM 775 N N . LEU A 1 97 ? 18.265 -2.595 -6.186 1.00 85.62 97 LEU A N 1
ATOM 776 C CA . LEU A 1 97 ? 18.088 -4.030 -5.952 1.00 85.62 97 LEU A CA 1
ATOM 777 C C . LEU A 1 97 ? 17.657 -4.794 -7.211 1.00 85.62 97 LEU A C 1
ATOM 779 O O . LEU A 1 97 ? 18.023 -5.958 -7.385 1.00 85.62 97 LEU A O 1
ATOM 783 N N . ALA A 1 98 ? 16.873 -4.153 -8.083 1.00 82.19 98 ALA A N 1
ATOM 784 C CA . ALA A 1 98 ? 16.431 -4.716 -9.359 1.00 82.19 98 ALA A CA 1
ATOM 785 C C . ALA A 1 98 ? 17.592 -4.995 -10.321 1.00 82.19 98 ALA A C 1
ATOM 787 O O . ALA A 1 98 ? 17.480 -5.910 -11.139 1.00 82.19 98 ALA A O 1
ATOM 788 N N . GLY A 1 99 ? 18.699 -4.254 -10.203 1.00 80.38 99 GLY A N 1
ATOM 789 C CA . GLY A 1 99 ? 19.917 -4.485 -10.981 1.00 80.38 99 GLY A CA 1
ATOM 790 C C . GLY A 1 99 ? 20.705 -5.734 -10.568 1.00 80.38 99 GLY A C 1
ATOM 791 O O . GLY A 1 99 ? 21.372 -6.324 -11.413 1.00 80.38 99 GLY A O 1
ATOM 792 N N . ASP A 1 100 ? 20.609 -6.159 -9.304 1.00 84.81 100 ASP A N 1
ATOM 793 C CA . ASP A 1 100 ? 21.394 -7.279 -8.761 1.00 84.81 100 ASP A CA 1
ATOM 794 C C . ASP A 1 100 ? 20.616 -8.608 -8.786 1.00 84.81 100 ASP A C 1
ATOM 796 O O . ASP A 1 100 ? 21.081 -9.619 -9.316 1.00 84.81 100 ASP A O 1
ATOM 800 N N . SER A 1 101 ? 19.388 -8.633 -8.249 1.00 86.62 101 SER A N 1
ATOM 801 C CA . SER A 1 101 ? 18.596 -9.868 -8.183 1.00 86.62 101 SER A CA 1
ATOM 802 C C . SER A 1 101 ? 17.092 -9.631 -8.138 1.00 86.62 101 SER A C 1
ATOM 804 O O . SER A 1 101 ? 16.542 -9.171 -7.136 1.00 86.62 101 SER A O 1
ATOM 806 N N . TRP A 1 102 ? 16.397 -10.110 -9.173 1.00 81.00 102 TRP A N 1
ATOM 807 C CA . TRP A 1 102 ? 14.936 -10.031 -9.271 1.00 81.00 102 TRP A CA 1
ATOM 808 C C . TRP A 1 102 ? 14.206 -10.683 -8.080 1.00 81.00 102 TRP A C 1
ATOM 810 O O . TRP A 1 102 ? 13.166 -10.191 -7.645 1.00 81.00 102 TRP A O 1
ATOM 820 N N . MET A 1 103 ? 14.747 -11.774 -7.516 1.00 84.69 103 MET A N 1
ATOM 821 C CA . MET A 1 103 ? 14.156 -12.449 -6.352 1.00 84.69 103 MET A CA 1
ATOM 822 C C . MET A 1 103 ? 14.195 -11.568 -5.101 1.00 84.69 103 MET A C 1
ATOM 824 O O . MET A 1 103 ? 13.229 -11.547 -4.335 1.00 84.69 103 MET A O 1
ATOM 828 N N . LEU A 1 104 ? 15.300 -10.847 -4.888 1.00 83.94 104 LEU A N 1
ATOM 829 C CA . LEU A 1 104 ? 15.434 -9.933 -3.755 1.00 83.94 104 LEU A CA 1
ATOM 830 C C . LEU A 1 104 ? 14.499 -8.738 -3.914 1.00 83.94 104 LEU A C 1
ATOM 832 O O . LEU A 1 104 ? 13.810 -8.390 -2.957 1.00 83.94 104 LEU A O 1
ATOM 836 N N . THR A 1 105 ? 14.401 -8.181 -5.123 1.00 85.69 105 THR A N 1
ATOM 837 C CA . THR A 1 105 ? 13.467 -7.095 -5.442 1.00 85.69 105 THR A CA 1
ATOM 838 C C . THR A 1 105 ? 12.033 -7.486 -5.128 1.00 85.69 105 THR A C 1
ATOM 840 O O . THR A 1 105 ? 11.340 -6.741 -4.445 1.00 85.69 105 THR A O 1
ATOM 843 N N . VAL A 1 106 ? 11.584 -8.671 -5.556 1.00 86.50 106 VAL A N 1
ATOM 844 C CA . VAL A 1 106 ? 10.217 -9.141 -5.279 1.00 86.50 106 VAL A CA 1
ATOM 845 C C . VAL A 1 106 ? 9.984 -9.315 -3.777 1.00 86.50 106 VAL A C 1
ATOM 847 O O . VAL A 1 106 ? 8.944 -8.902 -3.268 1.00 86.50 106 VAL A O 1
ATOM 850 N N . LEU A 1 107 ? 10.943 -9.885 -3.042 1.00 86.44 107 LEU A N 1
ATOM 851 C CA . LEU A 1 107 ? 10.811 -10.091 -1.597 1.00 86.44 107 LEU A CA 1
ATOM 852 C C . LEU A 1 107 ? 10.740 -8.763 -0.830 1.00 86.44 107 LEU A C 1
ATOM 854 O O . LEU A 1 107 ? 9.899 -8.610 0.056 1.00 86.44 107 LEU A O 1
ATOM 858 N N . VAL A 1 108 ? 11.587 -7.798 -1.191 1.00 86.75 108 VAL A N 1
ATOM 859 C CA . VAL A 1 108 ? 11.582 -6.448 -0.616 1.00 86.75 108 VAL A CA 1
ATOM 860 C C . VAL A 1 108 ? 10.308 -5.695 -0.982 1.00 86.75 108 VAL A C 1
ATOM 862 O O . VAL A 1 108 ? 9.696 -5.088 -0.109 1.00 86.75 108 VAL A O 1
ATOM 865 N N . LEU A 1 109 ? 9.857 -5.780 -2.233 1.00 88.44 109 LEU A N 1
ATOM 866 C CA . LEU A 1 109 ? 8.619 -5.152 -2.686 1.00 88.44 109 LEU A CA 1
ATOM 867 C C . LEU A 1 109 ? 7.414 -5.673 -1.892 1.00 88.44 109 LEU A C 1
ATOM 869 O O . LEU A 1 109 ? 6.610 -4.880 -1.411 1.00 88.44 109 LEU A O 1
ATOM 873 N N . VAL A 1 110 ? 7.313 -6.993 -1.695 1.00 85.94 110 VAL A N 1
ATOM 874 C CA . VAL A 1 110 ? 6.262 -7.604 -0.865 1.00 85.94 110 VAL A CA 1
ATOM 875 C C . VAL A 1 110 ? 6.377 -7.149 0.589 1.00 85.94 110 VAL A C 1
ATOM 877 O O . VAL A 1 110 ? 5.360 -6.845 1.207 1.00 85.94 110 VAL A O 1
ATOM 880 N N . PHE A 1 111 ? 7.590 -7.060 1.140 1.00 86.31 111 PHE A N 1
ATOM 881 C CA . PHE A 1 111 ? 7.806 -6.554 2.495 1.00 86.31 111 PHE A CA 1
ATOM 882 C C . PHE A 1 111 ? 7.346 -5.097 2.653 1.00 86.31 111 PHE A C 1
ATOM 884 O O . PHE A 1 111 ? 6.628 -4.796 3.605 1.00 86.31 111 PHE A O 1
ATOM 891 N N . ILE A 1 112 ? 7.702 -4.212 1.718 1.00 87.06 112 ILE A N 1
ATOM 892 C CA . ILE A 1 112 ? 7.305 -2.796 1.738 1.00 87.06 112 ILE A CA 1
ATOM 893 C C . ILE A 1 112 ? 5.795 -2.659 1.541 1.00 87.06 112 ILE A C 1
ATOM 895 O O . ILE A 1 112 ? 5.157 -1.914 2.281 1.00 87.06 112 ILE A O 1
ATOM 899 N N . LEU A 1 113 ? 5.208 -3.399 0.594 1.00 84.56 113 LEU A N 1
ATOM 900 C CA . LEU A 1 113 ? 3.761 -3.412 0.368 1.00 84.56 113 LEU A CA 1
ATOM 901 C C . LEU A 1 113 ? 3.014 -3.859 1.619 1.00 84.56 113 LEU A C 1
ATOM 903 O O . LEU A 1 113 ? 2.097 -3.172 2.058 1.00 84.56 113 LEU A O 1
ATOM 907 N N . LEU A 1 114 ? 3.418 -4.979 2.223 1.00 79.19 114 LEU A N 1
ATOM 908 C CA . LEU A 1 114 ? 2.807 -5.450 3.458 1.00 79.19 114 LEU A CA 1
ATOM 909 C C . LEU A 1 114 ? 3.032 -4.455 4.596 1.00 79.19 114 LEU A C 1
ATOM 911 O O . LEU A 1 114 ? 2.082 -4.161 5.301 1.00 79.19 114 LEU A O 1
ATOM 915 N N . GLY A 1 115 ? 4.226 -3.895 4.771 1.00 79.19 115 GLY A N 1
ATOM 916 C CA . GLY A 1 115 ? 4.503 -2.928 5.833 1.00 79.19 115 GLY A CA 1
ATOM 917 C C . GLY A 1 115 ? 3.690 -1.642 5.681 1.00 79.19 115 GLY A C 1
ATOM 918 O O . GLY A 1 115 ? 2.877 -1.318 6.541 1.00 79.19 115 GLY A O 1
ATOM 919 N N . SER A 1 116 ? 3.874 -0.938 4.566 1.00 79.50 116 SER A N 1
ATOM 920 C CA . SER A 1 116 ? 3.260 0.367 4.315 1.00 79.50 116 SER A CA 1
ATOM 921 C C . SER A 1 116 ? 1.739 0.264 4.196 1.00 79.50 116 SER A C 1
ATOM 923 O O . SER A 1 116 ? 1.013 0.953 4.913 1.00 79.50 116 SER A O 1
ATOM 925 N N . LEU A 1 117 ? 1.228 -0.663 3.375 1.00 73.56 117 LEU A N 1
ATOM 926 C CA . LEU A 1 117 ? -0.217 -0.774 3.179 1.00 73.56 117 LEU A CA 1
ATOM 927 C C . LEU A 1 117 ? -0.919 -1.426 4.365 1.00 73.56 117 LEU A C 1
ATOM 929 O O . LEU A 1 117 ? -2.018 -0.996 4.692 1.00 73.56 117 LEU A O 1
ATOM 933 N N . THR A 1 118 ? -0.339 -2.425 5.042 1.00 73.25 118 THR A N 1
ATOM 934 C CA . THR A 1 118 ? -1.019 -3.020 6.212 1.00 73.25 118 THR A CA 1
ATOM 935 C C . THR A 1 118 ? -1.071 -2.039 7.370 1.00 73.25 118 THR A C 1
ATOM 937 O O . THR A 1 118 ? -2.115 -1.940 8.005 1.00 73.25 118 THR A O 1
ATOM 940 N N . VAL A 1 119 ? 0.001 -1.282 7.632 1.00 75.44 119 VAL A N 1
ATOM 941 C CA . VAL A 1 119 ? -0.002 -0.271 8.700 1.00 75.44 119 VAL A CA 1
ATOM 942 C C . VAL A 1 119 ? -0.997 0.843 8.377 1.00 75.44 119 VAL A C 1
ATOM 944 O O . VAL A 1 119 ? -1.840 1.147 9.217 1.00 75.44 119 VAL A O 1
ATOM 947 N N . MET A 1 120 ? -0.981 1.388 7.155 1.00 74.94 120 MET A N 1
ATOM 948 C CA . MET A 1 120 ? -1.948 2.414 6.740 1.00 74.94 120 MET A CA 1
ATOM 949 C C . MET A 1 120 ? -3.392 1.899 6.798 1.00 74.94 120 MET A C 1
ATOM 951 O O . MET A 1 120 ? -4.263 2.562 7.359 1.00 74.94 120 MET A O 1
ATOM 955 N N . ASN A 1 121 ? -3.650 0.687 6.300 1.00 70.50 121 ASN A N 1
ATOM 956 C CA . ASN A 1 121 ? -4.982 0.078 6.341 1.00 70.50 121 ASN A CA 1
ATOM 957 C C . ASN A 1 121 ? -5.439 -0.237 7.773 1.00 70.50 121 ASN A C 1
ATOM 959 O O . ASN A 1 121 ? -6.627 -0.131 8.069 1.00 70.50 121 ASN A O 1
ATOM 963 N N . MET A 1 122 ? -4.521 -0.596 8.674 1.00 75.38 122 MET A N 1
ATOM 964 C CA . MET A 1 122 ? -4.838 -0.809 10.085 1.00 75.38 122 MET A CA 1
ATOM 965 C C . MET A 1 122 ? -5.171 0.516 10.783 1.00 75.38 122 MET A C 1
ATOM 967 O O . MET A 1 122 ? -6.152 0.568 11.519 1.00 75.38 122 MET A O 1
ATOM 971 N N . LEU A 1 123 ? -4.427 1.595 10.512 1.00 70.38 123 LEU A N 1
ATOM 972 C CA . LEU A 1 123 ? -4.723 2.933 11.039 1.00 70.38 123 LEU A CA 1
ATOM 973 C C . LEU A 1 123 ? -6.092 3.439 10.571 1.00 70.38 123 LEU A C 1
ATOM 975 O O . LEU A 1 123 ? -6.882 3.898 11.393 1.00 70.38 123 LEU A O 1
ATOM 979 N N . LEU A 1 124 ? -6.406 3.300 9.280 1.00 73.00 124 LEU A N 1
ATOM 980 C CA . LEU A 1 124 ? -7.733 3.629 8.751 1.00 73.00 124 LEU A CA 1
ATOM 981 C C . LEU A 1 124 ? -8.829 2.794 9.424 1.00 73.00 124 LEU A C 1
ATOM 983 O O . LEU A 1 124 ? -9.866 3.339 9.790 1.00 73.00 124 LEU A O 1
ATOM 987 N N . GLY A 1 125 ? -8.586 1.498 9.646 1.00 77.50 125 GLY A N 1
ATOM 988 C CA . GLY A 1 125 ? -9.505 0.624 10.376 1.00 77.50 125 GLY A CA 1
ATOM 989 C C . GLY A 1 125 ? -9.787 1.117 11.797 1.00 77.50 125 GLY A C 1
ATOM 990 O O . GLY A 1 125 ? -10.949 1.251 12.173 1.00 77.50 125 GLY A O 1
ATOM 991 N N . VAL A 1 126 ? -8.741 1.463 12.553 1.00 74.88 126 VAL A N 1
ATOM 992 C CA . VAL A 1 126 ? -8.864 2.006 13.917 1.00 74.88 126 VAL A CA 1
ATOM 993 C C . VAL A 1 126 ? -9.605 3.345 13.921 1.00 74.88 126 VAL A C 1
ATOM 995 O O . VAL A 1 126 ? -10.464 3.560 14.771 1.00 74.88 126 VAL A O 1
ATOM 998 N N . LEU A 1 127 ? -9.326 4.235 12.964 1.00 70.12 127 LEU A N 1
ATOM 999 C CA . LEU A 1 127 ? -10.031 5.516 12.846 1.00 70.12 127 LEU A CA 1
ATOM 1000 C C . LEU A 1 127 ? -11.519 5.320 12.542 1.00 70.12 127 LEU A C 1
ATOM 1002 O O . LEU A 1 127 ? -12.361 5.953 13.173 1.00 70.12 127 LEU A O 1
ATOM 1006 N N . VAL A 1 128 ? -11.858 4.421 11.616 1.00 77.50 128 VAL A N 1
ATOM 1007 C CA . VAL A 1 128 ? -13.254 4.103 11.282 1.00 77.50 128 VAL A CA 1
ATOM 1008 C C . VAL A 1 128 ? -13.975 3.480 12.477 1.00 77.50 128 VAL A C 1
ATOM 1010 O O . VAL A 1 128 ? -15.124 3.827 12.742 1.00 77.50 128 VAL A O 1
ATOM 1013 N N . GLU A 1 129 ? -13.319 2.594 13.226 1.00 80.94 129 GLU A N 1
ATOM 1014 C CA . GLU A 1 129 ? -13.891 1.987 14.430 1.00 80.94 129 GLU A CA 1
ATOM 1015 C C . GLU A 1 129 ? -14.092 3.007 15.559 1.00 80.94 129 GLU A C 1
ATOM 1017 O O . GLU A 1 129 ? -15.150 3.015 16.194 1.00 80.94 129 GLU A O 1
ATOM 1022 N N . ALA A 1 130 ? -13.147 3.930 15.753 1.00 77.06 130 ALA A N 1
ATOM 1023 C CA . ALA A 1 130 ? -13.296 5.043 16.685 1.00 77.06 130 ALA A CA 1
ATOM 1024 C C . ALA A 1 130 ? -14.485 5.941 16.302 1.00 77.06 130 ALA A C 1
ATOM 1026 O O . ALA A 1 130 ? -15.350 6.194 17.139 1.00 77.06 130 ALA A O 1
ATOM 1027 N N . VAL A 1 131 ? -14.587 6.350 15.031 1.00 83.56 131 VAL A N 1
ATOM 1028 C CA . VAL A 1 131 ? -15.714 7.157 14.527 1.00 83.56 131 VAL A CA 1
ATOM 1029 C C . VAL A 1 131 ? -17.037 6.416 14.705 1.00 83.56 131 VAL A C 1
ATOM 1031 O O . VAL A 1 131 ? -17.996 6.993 15.210 1.00 83.56 131 VAL A O 1
ATOM 1034 N N . LYS A 1 132 ? -17.090 5.123 14.367 1.00 83.19 132 LYS A N 1
ATOM 1035 C CA . LYS A 1 132 ? -18.292 4.299 14.539 1.00 83.19 132 LYS A CA 1
ATOM 1036 C C . LYS A 1 132 ? -18.708 4.200 16.005 1.00 83.19 132 LYS A C 1
ATOM 1038 O O . LYS A 1 132 ? -19.897 4.284 16.292 1.00 83.19 132 LYS A O 1
ATOM 1043 N N . THR A 1 133 ? -17.752 4.037 16.918 1.00 88.00 133 THR A N 1
ATOM 1044 C CA . THR A 1 133 ? -18.021 3.977 18.361 1.00 88.00 133 THR A CA 1
ATOM 1045 C C . THR A 1 133 ? -18.611 5.294 18.851 1.00 88.00 133 THR A C 1
ATOM 1047 O O . THR A 1 133 ? -19.643 5.279 19.514 1.00 88.00 133 THR A O 1
ATOM 1050 N N . VAL A 1 134 ? -18.030 6.432 18.453 1.00 85.94 134 VAL A N 1
ATOM 1051 C CA . VAL A 1 134 ? -18.577 7.762 18.769 1.00 85.94 134 VAL A CA 1
ATOM 1052 C C . VAL A 1 134 ? -19.995 7.909 18.216 1.00 85.94 134 VAL A C 1
ATOM 1054 O O . VAL A 1 134 ? -20.896 8.284 18.958 1.00 85.94 134 VAL A O 1
ATOM 1057 N N . SER A 1 135 ? -20.234 7.524 16.958 1.00 85.94 135 SER A N 1
ATOM 1058 C CA . SER A 1 135 ? -21.570 7.590 16.354 1.00 85.94 135 SER A CA 1
ATOM 1059 C C . SER A 1 135 ? -22.603 6.707 17.061 1.00 85.94 135 SER A C 1
ATOM 1061 O O . SER A 1 135 ? -23.763 7.096 17.153 1.00 85.94 135 SER A O 1
ATOM 1063 N N . VAL A 1 136 ? -22.223 5.520 17.549 1.00 90.12 136 VAL A N 1
ATOM 1064 C CA . VAL A 1 136 ? -23.124 4.644 18.321 1.00 90.12 136 VAL A CA 1
ATOM 1065 C C . VAL A 1 136 ? -23.450 5.269 19.674 1.00 90.12 136 VAL A C 1
ATOM 1067 O O . VAL A 1 136 ? -24.624 5.347 20.023 1.00 90.12 136 VAL A O 1
ATOM 1070 N N . VAL A 1 137 ? -22.439 5.770 20.390 1.00 88.38 137 VAL A N 1
ATOM 1071 C CA . VAL A 1 137 ? -22.617 6.423 21.696 1.00 88.38 137 VAL A CA 1
ATOM 1072 C C . VAL A 1 137 ? -23.528 7.644 21.578 1.00 88.38 137 VAL A C 1
ATOM 1074 O O . VAL A 1 137 ? -24.460 7.790 22.365 1.00 88.38 137 VAL A O 1
ATOM 1077 N N . GLU A 1 138 ? -23.323 8.497 20.570 1.00 85.88 138 GLU A N 1
ATOM 1078 C CA . GLU A 1 138 ? -24.201 9.649 20.336 1.00 85.88 138 GLU A CA 1
ATOM 1079 C C . GLU A 1 138 ? -25.644 9.222 20.054 1.00 85.88 138 GLU A C 1
ATOM 1081 O O . GLU A 1 138 ? -26.583 9.830 20.568 1.00 85.88 138 GLU A O 1
ATOM 1086 N N . ARG A 1 139 ? -25.838 8.154 19.273 1.00 86.81 139 ARG A N 1
ATOM 1087 C CA . ARG A 1 139 ? -27.170 7.653 18.925 1.00 86.81 139 ARG A CA 1
ATOM 1088 C C . ARG A 1 139 ? -27.907 7.084 20.136 1.00 86.81 139 ARG A C 1
ATOM 1090 O O . ARG A 1 139 ? -29.063 7.434 20.346 1.00 86.81 139 ARG A O 1
ATOM 1097 N N . GLU A 1 140 ? -27.230 6.299 20.973 1.00 89.44 140 GLU A N 1
ATOM 1098 C CA . GLU A 1 140 ? -27.793 5.809 22.238 1.00 89.44 140 GLU A CA 1
ATOM 1099 C C . GLU A 1 140 ? -28.157 6.967 23.177 1.00 89.44 140 GLU A C 1
ATOM 1101 O O . GLU A 1 140 ? -29.227 6.964 23.787 1.00 89.44 140 GLU A O 1
ATOM 1106 N N . GLN A 1 141 ? -27.317 8.006 23.248 1.00 87.44 141 GLN A N 1
ATOM 1107 C CA . GLN A 1 141 ? -27.602 9.196 24.049 1.00 87.44 141 GLN A CA 1
ATOM 1108 C C . GLN A 1 141 ? -28.871 9.921 23.565 1.00 87.44 141 GLN A C 1
ATOM 1110 O O . GLN A 1 141 ? -29.662 10.399 24.384 1.00 87.44 141 GLN A O 1
ATOM 1115 N N . LEU A 1 142 ? -29.085 10.004 22.246 1.00 87.00 142 LEU A N 1
ATOM 1116 C CA . LEU A 1 142 ? -30.297 10.579 21.655 1.00 87.00 142 LEU A CA 1
ATOM 1117 C C . LEU A 1 142 ? -31.540 9.746 21.985 1.00 87.00 142 LEU A C 1
ATOM 1119 O O . LEU A 1 142 ? -32.543 10.319 22.412 1.00 87.00 142 LEU A O 1
ATOM 1123 N N . ASP A 1 143 ? -31.464 8.422 21.858 1.00 91.25 143 ASP A N 1
ATOM 1124 C CA . ASP A 1 143 ? -32.582 7.517 22.149 1.00 91.25 143 ASP A CA 1
ATOM 1125 C C . ASP A 1 143 ? -32.984 7.577 23.634 1.00 91.25 143 ASP A C 1
ATOM 1127 O O . ASP A 1 143 ? -34.169 7.686 23.965 1.00 91.25 143 ASP A O 1
ATOM 1131 N N . VAL A 1 144 ? -32.004 7.613 24.546 1.00 89.75 144 VAL A N 1
ATOM 1132 C CA . VAL A 1 144 ? -32.239 7.788 25.991 1.00 89.75 144 VAL A CA 1
ATOM 1133 C C . VAL A 1 144 ? -32.896 9.137 26.284 1.00 89.75 144 VAL A C 1
ATOM 1135 O O . VAL A 1 144 ? -33.852 9.212 27.062 1.00 89.75 144 VAL A O 1
ATOM 1138 N N . ASN A 1 145 ? -32.424 10.212 25.652 1.00 89.56 145 ASN A N 1
ATOM 1139 C CA . ASN A 1 145 ? -33.012 11.539 25.819 1.00 89.56 145 ASN A CA 1
ATOM 1140 C C . ASN A 1 145 ? -34.446 11.604 25.277 1.00 89.56 145 ASN A C 1
ATOM 1142 O O . ASN A 1 145 ? -35.299 12.239 25.899 1.00 89.56 145 ASN A O 1
ATOM 1146 N N . PHE A 1 146 ? -34.733 10.932 24.161 1.00 90.56 146 PHE A N 1
ATOM 1147 C CA . PHE A 1 146 ? -36.072 10.845 23.583 1.00 90.56 146 PHE A CA 1
ATOM 1148 C C . PHE A 1 146 ? -37.039 10.078 24.493 1.00 90.56 146 PHE A C 1
ATOM 1150 O O . PHE A 1 146 ? -38.136 10.564 24.785 1.00 90.56 146 PHE A O 1
ATOM 1157 N N . ALA A 1 147 ? -36.615 8.924 25.015 1.00 91.31 147 ALA A N 1
ATOM 1158 C CA . ALA A 1 147 ? -37.390 8.156 25.986 1.00 91.31 147 ALA A CA 1
ATOM 1159 C C . ALA A 1 147 ? -37.669 8.978 27.254 1.00 91.31 147 ALA A C 1
ATOM 1161 O O . ALA A 1 147 ? -38.808 9.040 27.715 1.00 91.31 147 ALA A O 1
ATOM 1162 N N . LYS A 1 148 ? -36.657 9.686 27.777 1.00 90.44 148 LYS A N 1
ATOM 1163 C CA . LYS A 1 148 ? -36.812 10.573 28.938 1.00 90.44 148 LYS A CA 1
ATOM 1164 C C . LYS A 1 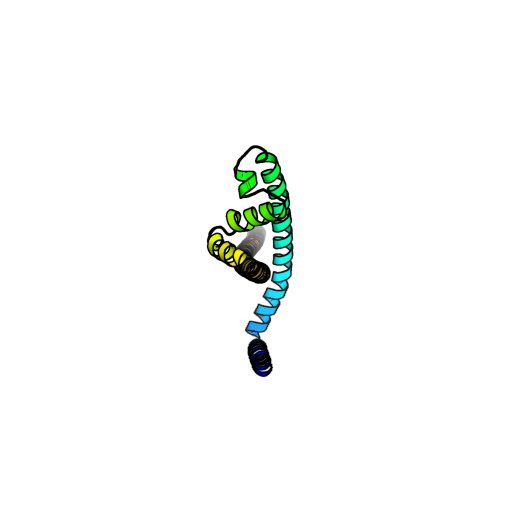148 ? -37.813 11.698 28.668 1.00 90.44 148 LYS A C 1
ATOM 1166 O O . LYS A 1 148 ? -38.645 11.969 29.526 1.00 90.44 148 LYS A O 1
ATOM 1171 N N . LYS A 1 149 ? -37.760 12.327 27.490 1.00 90.75 149 LYS A N 1
ATOM 1172 C CA . LYS A 1 149 ? -38.721 13.363 27.079 1.00 90.75 149 LYS A CA 1
ATOM 1173 C C . LYS A 1 149 ? -40.146 12.820 27.029 1.00 90.75 149 LYS A C 1
ATOM 1175 O O . LYS A 1 149 ? -41.037 13.421 27.607 1.00 90.75 149 LYS A O 1
ATOM 1180 N N . THR A 1 150 ? -40.326 11.656 26.411 1.00 90.62 150 THR A N 1
ATOM 1181 C CA . THR A 1 150 ? -41.634 10.999 26.284 1.00 90.62 150 THR A CA 1
ATOM 1182 C C . THR A 1 150 ? -42.218 10.645 27.653 1.00 90.62 150 THR A C 1
ATOM 1184 O O . THR A 1 150 ? -43.394 10.883 27.906 1.00 90.62 150 THR A O 1
ATOM 1187 N N . LEU A 1 151 ? -41.396 10.117 28.568 1.00 88.75 151 LEU A N 1
ATOM 1188 C CA . LEU A 1 151 ? -41.822 9.824 29.938 1.00 88.75 151 LEU A CA 1
ATOM 1189 C C . LEU A 1 151 ? -42.177 11.092 30.722 1.00 88.75 151 LEU A C 1
ATOM 1191 O O . LEU A 1 151 ? -43.166 11.091 31.447 1.00 88.75 151 LEU A O 1
ATOM 1195 N N . LEU A 1 152 ? -41.393 12.164 30.583 1.00 89.06 152 LEU A N 1
ATOM 1196 C CA . LEU A 1 152 ? -41.689 13.441 31.236 1.00 89.06 152 LEU A CA 1
ATOM 1197 C C . LEU A 1 152 ? -42.985 14.067 30.709 1.00 89.06 152 LEU A C 1
ATOM 1199 O O . LEU A 1 152 ? -43.783 14.524 31.524 1.00 89.06 152 LEU A O 1
ATOM 1203 N N . ASP A 1 153 ? -43.229 14.018 29.398 1.00 89.31 153 ASP A N 1
ATOM 1204 C CA . ASP A 1 153 ? -44.488 14.469 28.789 1.00 89.31 153 ASP A CA 1
ATOM 1205 C 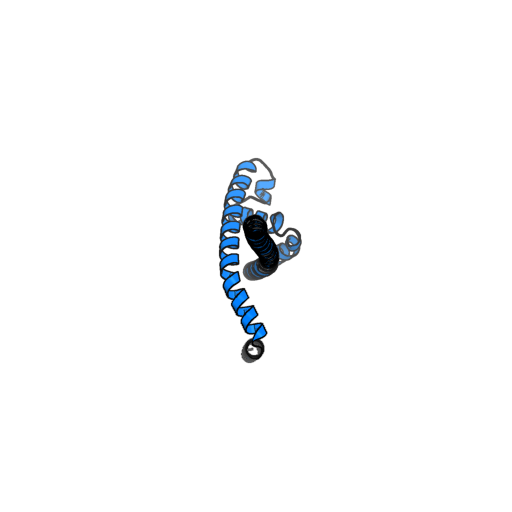C . ASP A 1 153 ? -45.683 13.653 29.301 1.00 89.31 153 ASP A C 1
ATOM 1207 O O . ASP A 1 153 ? -46.713 14.222 29.656 1.00 89.31 153 ASP A O 1
ATOM 1211 N N . LEU A 1 154 ? -45.556 12.324 29.392 1.00 86.00 154 LEU A N 1
ATOM 1212 C CA . LEU A 1 154 ? -46.607 11.463 29.946 1.00 86.00 154 LEU A CA 1
ATOM 1213 C C . LEU A 1 154 ? -46.902 11.792 31.416 1.00 86.00 154 LEU A C 1
ATOM 1215 O O . LEU A 1 154 ? -48.065 11.854 31.804 1.00 86.00 154 LEU A O 1
ATOM 1219 N N . ILE A 1 155 ? -45.865 12.030 32.228 1.00 86.50 155 ILE A N 1
ATOM 1220 C CA . ILE A 1 155 ? -46.017 12.396 33.643 1.00 86.50 155 ILE A CA 1
ATOM 1221 C C . ILE A 1 155 ? -46.656 13.781 33.790 1.00 86.50 155 ILE A C 1
ATOM 1223 O O . ILE A 1 155 ? -47.534 13.950 34.633 1.00 86.50 155 ILE A O 1
ATOM 1227 N N . GLN A 1 156 ? -46.240 14.772 32.996 1.00 84.69 156 GLN A N 1
ATOM 1228 C CA . GLN A 1 156 ? -46.829 16.113 33.047 1.00 84.69 156 GLN A CA 1
ATOM 1229 C C . GLN A 1 156 ? -48.282 16.120 32.580 1.00 84.69 156 GLN A C 1
ATOM 1231 O O . GLN A 1 156 ? -49.108 16.745 33.235 1.00 84.69 156 GLN A O 1
ATOM 1236 N N . ASN A 1 157 ? -48.607 15.402 31.505 1.00 75.94 157 ASN A N 1
ATOM 1237 C CA . ASN A 1 157 ? -49.972 15.357 30.992 1.00 75.94 157 ASN A CA 1
ATOM 1238 C C . ASN A 1 157 ? -50.919 14.600 31.935 1.00 75.94 157 ASN A C 1
ATOM 1240 O O . ASN A 1 157 ? -52.030 15.063 32.146 1.00 75.94 157 ASN A O 1
ATOM 1244 N N . HIS A 1 158 ? -50.488 13.505 32.575 1.00 67.38 158 HIS A N 1
ATOM 1245 C CA . HIS A 1 158 ? -51.353 12.795 33.529 1.00 67.38 158 HIS A CA 1
ATOM 1246 C C . HIS A 1 158 ? -51.472 13.458 34.909 1.00 67.38 158 HIS A C 1
ATOM 1248 O O . HIS A 1 158 ? -52.487 13.269 35.570 1.00 67.38 158 HIS A O 1
ATOM 1254 N N . ASN A 1 159 ? -50.490 14.251 35.353 1.00 61.12 159 ASN A N 1
ATOM 1255 C CA . ASN A 1 159 ? -50.599 15.013 36.606 1.00 61.12 159 ASN A CA 1
ATOM 1256 C C . ASN A 1 159 ? -51.441 16.298 36.483 1.00 61.12 159 ASN A C 1
ATOM 1258 O O . ASN A 1 159 ? -51.642 16.971 37.490 1.00 61.12 159 ASN A O 1
ATOM 1262 N N . LEU A 1 160 ? -51.909 16.662 35.285 1.00 54.91 160 LEU A N 1
ATOM 1263 C CA . LEU A 1 160 ? -52.826 17.790 35.073 1.00 54.91 160 LEU A CA 1
ATOM 1264 C C . LEU A 1 160 ? -54.312 17.376 35.103 1.00 54.91 160 LEU A C 1
ATOM 1266 O O . LEU A 1 160 ? -55.171 18.254 35.113 1.00 54.91 160 LEU A O 1
ATOM 1270 N N . ASP A 1 161 ? -54.602 16.071 35.161 1.00 55.28 161 ASP A N 1
ATOM 1271 C CA . ASP A 1 161 ? -55.962 15.505 35.129 1.00 55.28 161 ASP A CA 1
ATOM 1272 C C . ASP A 1 161 ? -56.483 15.033 36.511 1.00 55.28 161 ASP A C 1
ATOM 1274 O O . ASP A 1 161 ? -57.539 14.399 36.585 1.00 55.28 161 ASP A O 1
ATOM 1278 N N . ALA A 1 162 ? -55.764 15.320 37.607 1.00 47.75 162 ALA A N 1
ATOM 1279 C CA . ALA A 1 162 ? -56.146 14.994 38.992 1.00 47.75 162 ALA A CA 1
ATOM 1280 C C . ALA A 1 162 ? -56.313 16.259 39.845 1.00 47.75 162 ALA A C 1
ATOM 1282 O O . ALA A 1 162 ? -57.283 16.301 40.636 1.00 47.75 162 ALA A O 1
#

Radius of gyration: 27.34 Å; chains: 1; bounding box: 83×45×68 Å

pLDDT: mean 80.86, std 9.51, range [47.75, 94.62]

Secondary structure (DSSP, 8-state):
-HHHHHHHHHHHHHHHHHHHH-HHHHHHHHHHHHHHHHHHHHHHHHHHHHHHHHHHHHHHGGGSHHHHHH-SSHHHHHHHIIIIII-GGGHHHHHHHHHH-HHHHHHHHHHHHHHHHHHHHHHHHHHHHHHHHHHHHHHHHHHHHHHHHHHHHHHHHHTT--